Protein AF-A0A3B9W6Y1-F1 (afdb_monomer_lite)

Radius of gyration: 17.41 Å; chains: 1; bounding box: 41×31×38 Å

Sequence (87 aa):
FAGMFWKAVPESDWPQDEEALESIKENWEEPFGDMRQELVFIGQGLDKDQVIKALDQCLLSDDDVLLGRDHWARFPDPFPEEWKEAV

Structure (mmCIF, N/CA/C/O backbone):
data_AF-A0A3B9W6Y1-F1
#
_entry.id   AF-A0A3B9W6Y1-F1
#
loop_
_atom_site.group_PDB
_atom_site.id
_atom_site.type_symbol
_atom_site.label_atom_id
_atom_site.label_alt_id
_atom_site.label_comp_id
_atom_site.label_asym_id
_atom_site.label_entity_id
_atom_site.label_seq_id
_atom_site.pdbx_PDB_ins_code
_atom_site.Cartn_x
_atom_site.Cartn_y
_atom_site.Cartn_z
_atom_site.occupancy
_atom_site.B_iso_or_equiv
_atom_site.auth_seq_id
_atom_site.auth_comp_id
_atom_site.auth_asym_id
_atom_site.auth_atom_id
_atom_site.pdbx_PDB_model_num
ATOM 1 N N . PHE A 1 1 ? -3.599 12.965 -14.531 1.00 42.72 1 PHE A N 1
ATOM 2 C CA . PHE A 1 1 ? -2.840 11.706 -14.486 1.00 42.72 1 PHE A CA 1
ATOM 3 C C . PHE A 1 1 ? -1.830 11.831 -13.367 1.00 42.72 1 PHE A C 1
ATOM 5 O O . PHE A 1 1 ? -1.069 12.791 -13.383 1.00 42.72 1 PHE A O 1
ATOM 12 N N . ALA A 1 2 ? -1.900 10.958 -12.363 1.00 57.28 2 ALA A N 1
ATOM 13 C CA . ALA A 1 2 ? -0.774 10.781 -11.451 1.00 57.28 2 ALA A CA 1
ATOM 14 C C . ALA A 1 2 ? 0.364 10.093 -12.226 1.00 57.28 2 ALA A C 1
ATOM 16 O O . ALA A 1 2 ? 0.097 9.417 -13.223 1.00 57.28 2 ALA A O 1
ATOM 17 N N . GLY A 1 3 ? 1.614 10.324 -11.825 1.00 76.88 3 GLY A N 1
ATOM 18 C CA . GLY A 1 3 ? 2.760 9.617 -12.399 1.00 76.88 3 GLY A CA 1
ATOM 19 C C . GLY A 1 3 ? 2.712 8.116 -12.099 1.00 76.88 3 GLY A C 1
ATOM 20 O O . GLY A 1 3 ? 1.920 7.662 -11.274 1.00 76.88 3 GLY A O 1
ATOM 21 N N . MET A 1 4 ? 3.562 7.349 -12.779 1.00 85.62 4 MET A N 1
ATOM 22 C CA . MET A 1 4 ? 3.815 5.952 -12.421 1.00 85.62 4 MET A CA 1
ATOM 23 C C . MET A 1 4 ? 4.698 5.893 -11.169 1.00 85.62 4 MET A C 1
ATOM 25 O O . MET A 1 4 ? 5.511 6.790 -10.958 1.00 85.62 4 MET A O 1
ATOM 29 N N . PHE A 1 5 ? 4.579 4.820 -10.385 1.00 91.69 5 PHE A N 1
ATOM 30 C CA . PHE A 1 5 ? 5.577 4.486 -9.366 1.00 91.69 5 PHE A CA 1
ATOM 31 C C . PHE A 1 5 ? 6.927 4.206 -10.034 1.00 91.69 5 PHE A C 1
ATOM 33 O O . PHE A 1 5 ? 6.974 3.489 -11.038 1.00 91.69 5 PHE A O 1
ATOM 40 N N . TRP A 1 6 ? 8.021 4.712 -9.473 1.00 92.81 6 TRP A N 1
ATOM 41 C CA . TRP A 1 6 ? 9.377 4.507 -9.983 1.00 92.81 6 TRP A CA 1
ATOM 42 C C . TRP A 1 6 ? 9.776 3.033 -10.022 1.00 92.81 6 TRP A C 1
ATOM 44 O O . TRP A 1 6 ? 10.448 2.618 -10.964 1.00 92.81 6 TRP A O 1
ATOM 54 N N . LYS A 1 7 ? 9.278 2.198 -9.098 1.00 93.12 7 LYS A N 1
ATOM 55 C CA . LYS A 1 7 ? 9.445 0.731 -9.156 1.00 93.12 7 LYS A CA 1
ATOM 56 C C . LYS A 1 7 ? 8.874 0.105 -10.438 1.00 93.12 7 LYS A C 1
ATOM 58 O O . LYS A 1 7 ? 9.333 -0.958 -10.851 1.00 93.12 7 LYS A O 1
ATOM 63 N N . ALA A 1 8 ? 7.885 0.740 -11.071 1.00 91.50 8 ALA A N 1
ATOM 64 C CA . ALA A 1 8 ? 7.282 0.289 -12.327 1.00 91.50 8 ALA A CA 1
ATOM 65 C C . ALA A 1 8 ? 7.928 0.914 -13.583 1.00 91.50 8 ALA A C 1
ATOM 67 O O . ALA A 1 8 ? 7.542 0.563 -14.699 1.00 91.50 8 ALA A O 1
ATOM 68 N N . VAL A 1 9 ? 8.891 1.827 -13.420 1.00 91.62 9 VAL A N 1
ATOM 69 C CA . VAL A 1 9 ? 9.586 2.527 -14.510 1.00 91.62 9 VAL A CA 1
ATOM 70 C C . VAL A 1 9 ? 10.993 1.935 -14.680 1.00 91.62 9 VAL A C 1
ATOM 72 O O . VAL A 1 9 ? 11.701 1.791 -13.682 1.00 91.62 9 VAL A O 1
ATOM 75 N N . PRO A 1 10 ? 11.440 1.602 -15.909 1.00 92.62 10 PRO A N 1
ATOM 76 C CA . PRO A 1 10 ? 12.815 1.162 -16.145 1.00 92.62 10 PRO A CA 1
ATOM 77 C C . PRO A 1 10 ? 13.833 2.181 -15.621 1.00 92.62 10 PRO A C 1
ATOM 79 O O . PRO A 1 10 ? 13.693 3.373 -15.877 1.00 92.62 10 PRO A O 1
ATOM 82 N N . GLU A 1 11 ? 14.898 1.720 -14.960 1.00 89.25 11 GLU A N 1
ATOM 83 C CA . GLU A 1 11 ? 15.940 2.602 -14.400 1.00 89.25 11 GLU A CA 1
ATOM 84 C C . GLU A 1 11 ? 16.610 3.514 -15.447 1.00 89.25 11 GLU A C 1
ATOM 86 O O . GLU A 1 11 ? 17.131 4.569 -15.101 1.00 89.25 11 GLU A O 1
ATOM 91 N N . SER A 1 12 ? 16.571 3.154 -16.737 1.00 93.19 12 SER A N 1
ATOM 92 C CA . SER A 1 12 ? 17.065 4.007 -17.832 1.00 93.19 12 SER A CA 1
ATOM 93 C C . SER A 1 12 ? 16.305 5.323 -17.976 1.00 93.19 12 SER A C 1
ATOM 95 O O . SER A 1 12 ? 16.852 6.287 -18.511 1.00 93.19 12 SER A O 1
ATOM 97 N N . ASP A 1 13 ? 15.054 5.337 -17.523 1.00 92.12 13 ASP A N 1
ATOM 98 C CA . ASP A 1 13 ? 14.119 6.447 -17.677 1.00 92.12 13 ASP A CA 1
ATOM 99 C C . ASP A 1 13 ? 13.981 7.240 -16.366 1.00 92.12 13 ASP A C 1
ATOM 101 O O . ASP A 1 13 ? 13.168 8.161 -16.268 1.00 92.12 13 ASP A O 1
ATOM 105 N N . TRP A 1 14 ? 14.774 6.887 -15.349 1.00 92.62 14 TRP A N 1
ATOM 106 C CA . TRP A 1 14 ? 14.846 7.620 -14.092 1.00 92.62 14 TRP A CA 1
ATOM 107 C C . TRP A 1 14 ? 15.554 8.970 -14.279 1.00 92.62 14 TRP A C 1
ATOM 109 O O . TRP A 1 14 ? 16.360 9.143 -15.203 1.00 92.62 14 TRP A O 1
ATOM 119 N N . PRO A 1 15 ? 15.275 9.952 -13.404 1.00 92.44 15 PRO A N 1
ATOM 120 C CA . PRO A 1 15 ? 16.015 11.204 -13.382 1.00 92.44 15 PRO A CA 1
ATOM 121 C C . PRO A 1 15 ? 17.508 10.954 -13.137 1.00 92.44 15 PRO A C 1
ATOM 123 O O . PRO A 1 15 ? 17.903 10.003 -12.466 1.00 92.44 15 PRO A O 1
ATOM 126 N N . GLN A 1 16 ? 18.347 11.825 -13.697 1.00 91.56 16 GLN A N 1
ATOM 127 C CA . GLN A 1 16 ? 19.806 11.748 -13.554 1.00 91.56 16 GLN A CA 1
ATOM 128 C C . GLN A 1 16 ? 20.341 12.693 -12.475 1.00 91.56 16 GLN A C 1
ATOM 130 O O . GLN A 1 16 ? 21.513 12.600 -12.113 1.00 91.56 16 GLN A O 1
ATOM 135 N N . ASP A 1 17 ? 19.518 13.628 -11.999 1.00 94.81 17 ASP A N 1
ATOM 136 C CA . ASP A 1 17 ? 19.902 14.534 -10.930 1.00 94.81 17 ASP A CA 1
ATOM 137 C C . ASP A 1 17 ? 19.852 13.830 -9.566 1.00 94.81 17 ASP A C 1
ATOM 139 O O . ASP A 1 17 ? 18.983 13.003 -9.285 1.00 94.81 17 ASP A O 1
ATOM 143 N N . GLU A 1 18 ? 20.839 14.141 -8.728 1.00 93.06 18 GLU A N 1
ATOM 144 C CA . GLU A 1 18 ? 21.043 13.475 -7.441 1.00 93.06 18 GLU A CA 1
ATOM 145 C C . GLU A 1 18 ? 19.905 13.768 -6.454 1.00 93.06 18 GLU A C 1
ATOM 147 O O . GLU A 1 18 ? 19.468 12.864 -5.748 1.00 93.06 18 GLU A O 1
ATOM 152 N N . GLU A 1 19 ? 19.359 14.987 -6.474 1.00 93.94 19 GLU A N 1
ATOM 153 C CA . GLU A 1 19 ? 18.267 15.417 -5.592 1.00 93.94 19 GLU A CA 1
ATOM 154 C C . GLU A 1 19 ? 16.978 14.617 -5.846 1.00 93.94 19 GLU A C 1
ATOM 156 O O . GLU A 1 19 ? 16.364 14.101 -4.908 1.00 93.94 19 GLU A O 1
ATOM 161 N N . ALA A 1 20 ? 16.584 14.428 -7.110 1.00 89.94 20 ALA A N 1
ATOM 162 C CA . ALA A 1 20 ? 15.432 13.600 -7.444 1.00 89.94 20 ALA A CA 1
ATOM 163 C C . ALA A 1 20 ? 15.660 12.137 -7.051 1.00 89.94 20 ALA A C 1
ATOM 165 O O . ALA A 1 20 ? 14.771 11.517 -6.467 1.00 89.94 20 ALA A O 1
ATOM 166 N N . LEU A 1 21 ? 16.848 11.585 -7.310 1.00 91.50 21 LEU A N 1
ATOM 167 C CA . LEU A 1 21 ? 17.176 10.212 -6.920 1.00 91.50 21 LEU A CA 1
ATOM 168 C C . LEU A 1 21 ? 17.136 10.006 -5.401 1.00 91.50 21 LEU A C 1
ATOM 170 O O . LEU A 1 21 ? 16.679 8.956 -4.946 1.00 91.50 21 LEU A O 1
ATOM 174 N N . GLU A 1 22 ? 17.593 10.980 -4.614 1.00 93.69 22 GLU A N 1
ATOM 175 C CA . GLU A 1 22 ? 17.468 10.954 -3.155 1.00 93.69 22 GLU A CA 1
ATOM 176 C C . GLU A 1 22 ? 16.000 10.975 -2.720 1.00 93.69 22 GLU A C 1
ATOM 178 O O . GLU A 1 22 ? 15.609 10.151 -1.894 1.00 93.69 22 GLU A O 1
ATOM 183 N N . SER A 1 23 ? 15.166 11.822 -3.332 1.00 90.50 23 SER A N 1
ATOM 184 C CA . SER A 1 23 ? 13.734 11.899 -3.001 1.00 90.50 23 SER A CA 1
ATOM 185 C C . SER A 1 23 ? 12.978 10.592 -3.281 1.00 90.50 23 SER A C 1
ATOM 187 O O . SER A 1 23 ? 12.114 10.188 -2.502 1.00 90.50 23 SER A O 1
ATOM 189 N N . ILE A 1 24 ? 13.343 9.882 -4.358 1.00 90.06 24 ILE A N 1
ATOM 190 C CA . ILE A 1 24 ? 12.785 8.562 -4.686 1.00 90.06 24 ILE A CA 1
ATOM 191 C C . ILE A 1 24 ? 13.172 7.552 -3.605 1.00 90.06 24 ILE A C 1
ATOM 193 O O . ILE A 1 24 ? 12.337 6.770 -3.153 1.00 90.06 24 ILE A O 1
ATOM 197 N N . LYS A 1 25 ? 14.437 7.579 -3.174 1.00 91.06 25 LYS A N 1
ATOM 198 C CA . LYS A 1 25 ? 14.976 6.648 -2.175 1.00 91.06 25 LYS A CA 1
ATOM 199 C C . LYS A 1 25 ? 14.475 6.923 -0.761 1.00 91.06 25 LYS A C 1
ATOM 201 O O . LYS A 1 25 ? 14.425 5.987 0.028 1.00 91.06 25 LYS A O 1
ATOM 206 N N . GLU A 1 26 ? 14.098 8.160 -0.440 1.00 92.94 26 GLU A N 1
ATOM 207 C CA . GLU A 1 26 ? 13.616 8.545 0.893 1.00 92.94 26 GLU A CA 1
ATOM 208 C C . GLU A 1 26 ? 12.404 7.714 1.340 1.00 92.94 26 GLU A C 1
ATOM 210 O O . GLU A 1 26 ? 12.293 7.365 2.512 1.00 92.94 26 GLU A O 1
ATOM 215 N N . ASN A 1 27 ? 11.524 7.356 0.401 1.00 87.31 27 ASN A N 1
ATOM 216 C CA . ASN A 1 27 ? 10.304 6.589 0.665 1.00 87.31 27 ASN A CA 1
ATOM 217 C C . ASN A 1 27 ? 10.341 5.177 0.050 1.00 87.31 27 ASN A C 1
ATOM 219 O O . ASN A 1 27 ? 9.291 4.571 -0.153 1.00 87.31 27 ASN A O 1
ATOM 223 N N . TRP A 1 28 ? 11.529 4.673 -0.295 1.00 93.81 28 TRP A N 1
ATOM 224 C CA . TRP A 1 28 ? 11.683 3.392 -0.978 1.00 93.81 28 TRP A CA 1
ATOM 225 C C . TRP A 1 28 ? 11.826 2.234 0.010 1.00 93.81 28 TRP A C 1
ATOM 227 O O . TRP A 1 28 ? 12.810 2.158 0.747 1.00 93.81 28 TRP A O 1
ATOM 237 N N . GLU A 1 29 ? 10.907 1.271 -0.044 1.00 93.56 29 GLU A N 1
ATOM 238 C CA . GLU A 1 29 ? 10.949 0.069 0.792 1.00 93.56 29 GLU A CA 1
ATOM 239 C C . GLU A 1 29 ? 10.841 -1.211 -0.044 1.00 93.56 29 GLU A C 1
ATOM 241 O O . GLU A 1 29 ? 9.872 -1.442 -0.767 1.00 93.56 29 GLU A O 1
ATOM 246 N N . GLU A 1 30 ? 11.842 -2.089 0.047 1.00 92.88 30 GLU A N 1
ATOM 247 C CA . GLU A 1 30 ? 11.770 -3.400 -0.607 1.00 92.88 30 GLU A CA 1
ATOM 248 C C . GLU A 1 30 ? 10.720 -4.301 0.076 1.00 92.88 30 GLU A C 1
ATOM 250 O O . GLU A 1 30 ? 10.611 -4.291 1.302 1.00 92.88 30 GLU A O 1
ATOM 255 N N . PRO A 1 31 ? 9.971 -5.121 -0.688 1.00 90.38 31 PRO A N 1
ATOM 256 C CA . PRO A 1 31 ? 10.156 -5.406 -2.116 1.00 90.38 31 PRO A CA 1
ATOM 257 C C . PRO A 1 31 ? 9.420 -4.450 -3.076 1.00 90.38 31 PRO A C 1
ATOM 259 O O . PRO A 1 31 ? 9.545 -4.589 -4.294 1.00 90.38 31 PRO A O 1
ATOM 262 N N . PHE A 1 32 ? 8.632 -3.504 -2.560 1.00 91.31 32 PHE A N 1
ATOM 263 C CA . PHE A 1 32 ? 7.647 -2.749 -3.345 1.00 91.31 32 PHE A CA 1
ATOM 264 C C . PHE A 1 32 ? 8.144 -1.387 -3.854 1.00 91.31 32 PHE A C 1
ATOM 266 O O . PHE A 1 32 ? 7.491 -0.764 -4.687 1.00 91.31 32 PHE A O 1
ATOM 273 N N . GLY A 1 33 ? 9.324 -0.950 -3.422 1.00 94.12 33 GLY A N 1
ATOM 274 C CA . GLY A 1 33 ? 9.917 0.328 -3.790 1.00 94.12 33 GLY A CA 1
ATOM 275 C C . GLY A 1 33 ? 9.106 1.507 -3.270 1.00 94.12 33 GLY A C 1
ATOM 276 O O . GLY A 1 33 ? 8.821 1.584 -2.081 1.00 94.12 33 GLY A O 1
ATOM 277 N N . ASP A 1 34 ? 8.734 2.421 -4.159 1.00 92.94 34 ASP A N 1
ATOM 278 C CA . ASP A 1 34 ? 7.977 3.634 -3.843 1.00 92.94 34 ASP A CA 1
ATOM 279 C C . ASP A 1 34 ? 6.448 3.448 -3.89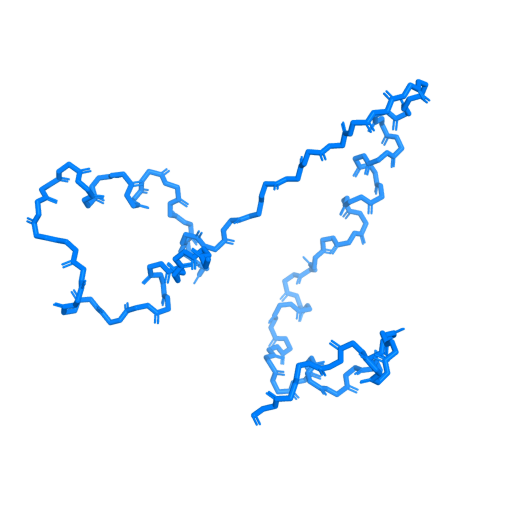9 1.00 92.94 34 ASP A C 1
ATOM 281 O O . ASP A 1 34 ? 5.710 4.433 -3.869 1.00 92.94 34 ASP A O 1
ATOM 285 N N . MET A 1 35 ? 5.950 2.206 -3.990 1.00 91.75 35 MET A N 1
ATOM 286 C CA . MET A 1 35 ? 4.516 1.878 -4.047 1.00 91.75 35 MET A CA 1
ATOM 287 C C . MET A 1 35 ? 3.802 2.108 -2.705 1.00 91.75 35 MET A C 1
ATOM 289 O O . MET A 1 35 ? 3.282 1.189 -2.072 1.00 91.75 35 MET A O 1
ATOM 293 N N . ARG A 1 36 ? 3.764 3.365 -2.271 1.00 89.75 36 ARG A N 1
ATOM 294 C CA . ARG A 1 36 ? 3.138 3.827 -1.037 1.00 89.75 36 ARG A CA 1
ATOM 295 C C . ARG A 1 36 ? 1.749 4.390 -1.313 1.00 89.75 36 ARG A C 1
ATOM 297 O O . ARG A 1 36 ? 1.501 5.037 -2.329 1.00 89.75 36 ARG A O 1
ATOM 304 N N . GLN A 1 37 ? 0.843 4.184 -0.363 1.00 89.12 37 GLN A N 1
ATOM 305 C CA . GLN A 1 37 ? -0.494 4.766 -0.384 1.00 89.12 37 GLN A CA 1
ATOM 306 C C . GLN A 1 37 ? -0.643 5.775 0.756 1.00 89.12 37 GLN A C 1
ATOM 308 O O . GLN A 1 37 ? -0.299 5.490 1.902 1.00 89.12 37 GLN A O 1
ATOM 313 N N . GLU A 1 38 ? -1.186 6.950 0.445 1.00 90.75 38 GLU A N 1
ATOM 314 C CA . GLU A 1 38 ? -1.579 7.952 1.436 1.00 90.75 38 GLU A CA 1
ATOM 315 C C . GLU A 1 38 ? -3.085 8.195 1.343 1.00 90.75 38 GLU A C 1
ATOM 317 O O . GLU A 1 38 ? -3.607 8.549 0.285 1.00 90.75 38 GLU A O 1
ATOM 322 N N . LEU A 1 39 ? -3.794 7.991 2.454 1.00 92.12 39 LEU A N 1
ATOM 323 C CA . LEU A 1 39 ? -5.245 8.135 2.529 1.00 92.12 39 LEU A CA 1
ATOM 324 C C . LEU A 1 39 ? -5.608 9.292 3.463 1.00 92.12 39 LEU A C 1
ATOM 326 O O . LEU A 1 39 ? -5.153 9.349 4.605 1.00 92.12 39 LEU A O 1
ATOM 330 N N . VAL A 1 40 ? -6.465 10.199 2.988 1.00 94.00 40 VAL A N 1
ATOM 331 C CA . VAL A 1 40 ? -6.973 11.339 3.764 1.00 94.00 40 VAL A CA 1
ATOM 332 C C . VAL A 1 40 ? -8.485 11.209 3.907 1.00 94.00 40 VAL A C 1
ATOM 334 O O . VAL A 1 40 ? -9.215 11.223 2.917 1.00 94.00 40 VAL A O 1
ATOM 337 N N . PHE A 1 41 ? -8.964 11.128 5.148 1.00 94.44 41 PHE A N 1
ATOM 338 C CA . PHE A 1 41 ? -10.391 11.085 5.468 1.00 94.44 41 PHE A CA 1
ATOM 339 C C . PHE A 1 41 ? -10.843 12.438 6.024 1.00 94.44 41 PHE A C 1
ATOM 341 O O . PHE A 1 41 ? -10.283 12.931 7.002 1.00 94.44 41 PHE A O 1
ATOM 348 N N . ILE A 1 42 ? -11.867 13.040 5.411 1.00 95.38 42 ILE A N 1
ATOM 349 C CA . ILE A 1 42 ? -12.413 14.347 5.804 1.00 95.38 42 ILE A CA 1
ATOM 350 C C . ILE A 1 42 ? -13.879 14.162 6.197 1.00 95.38 42 ILE A C 1
ATOM 352 O O . ILE A 1 42 ? -14.702 13.759 5.379 1.00 95.38 42 ILE A O 1
ATOM 356 N N . GLY A 1 43 ? -14.216 14.466 7.449 1.00 94.00 43 GLY A N 1
ATOM 357 C CA . GLY A 1 43 ? -15.571 14.301 7.968 1.00 94.00 43 GLY A CA 1
ATOM 358 C C . GLY A 1 43 ? -15.722 14.815 9.397 1.00 94.00 43 GLY A C 1
ATOM 359 O O . GLY A 1 43 ? -14.739 15.094 10.081 1.00 94.00 43 GLY A O 1
ATOM 360 N N . GLN A 1 44 ? -16.968 14.952 9.850 1.00 95.50 44 GLN A N 1
ATOM 361 C CA . GLN A 1 44 ? -17.297 15.324 11.229 1.00 95.50 44 GLN A CA 1
ATOM 362 C C . GLN A 1 44 ? -17.645 14.071 12.036 1.00 95.50 44 GLN A C 1
ATOM 364 O O . GLN A 1 44 ? -18.329 13.188 11.527 1.00 95.50 44 GLN A O 1
ATOM 369 N N . GLY A 1 45 ? -17.196 14.000 13.293 1.00 95.75 45 GLY A N 1
ATOM 370 C CA . GLY A 1 45 ? -17.475 12.852 14.166 1.00 95.75 45 GLY A CA 1
ATOM 371 C C . GLY A 1 45 ? -16.796 11.549 13.730 1.00 95.75 45 GLY A C 1
ATOM 372 O O . GLY A 1 45 ? -17.295 10.477 14.056 1.00 95.75 45 GLY A O 1
ATOM 373 N N . LEU A 1 46 ? -15.691 11.631 12.979 1.00 95.06 46 LEU A N 1
ATOM 374 C CA . LEU A 1 46 ? -14.915 10.455 12.592 1.00 95.06 46 LEU A CA 1
ATOM 375 C C . LEU A 1 46 ? -14.310 9.782 13.827 1.00 95.06 46 LEU A C 1
ATOM 377 O O . LEU A 1 46 ? -13.609 10.419 14.615 1.00 95.06 46 LEU A O 1
ATOM 381 N N . ASP A 1 47 ? -14.545 8.481 13.947 1.00 96.94 47 ASP A N 1
ATOM 382 C CA . ASP A 1 47 ? -13.854 7.627 14.904 1.00 96.94 47 ASP A CA 1
ATOM 383 C C . ASP A 1 47 ? -12.522 7.181 14.291 1.00 96.94 47 ASP A C 1
ATOM 385 O O . ASP A 1 47 ? -12.452 6.242 13.495 1.00 96.94 47 ASP A O 1
ATOM 389 N N . LYS A 1 48 ? -11.457 7.911 14.633 1.00 95.56 48 LYS A N 1
ATOM 390 C CA . LYS A 1 48 ? -10.105 7.656 14.126 1.00 95.56 48 LYS A CA 1
ATOM 391 C C . LYS A 1 48 ? -9.641 6.228 14.425 1.00 95.56 48 LYS A C 1
ATOM 393 O O . LYS A 1 48 ? -9.045 5.600 13.553 1.00 95.56 48 LYS A O 1
ATOM 398 N N . ASP A 1 49 ? -9.910 5.722 15.624 1.00 97.00 49 ASP A N 1
ATOM 399 C CA . ASP A 1 49 ? -9.409 4.417 16.057 1.00 97.00 49 ASP A CA 1
ATOM 400 C C . ASP A 1 49 ? -10.134 3.291 15.321 1.00 97.00 49 ASP A C 1
ATOM 402 O O . ASP A 1 49 ? -9.516 2.305 14.917 1.00 97.00 49 ASP A O 1
ATOM 406 N N . GLN A 1 50 ? -11.436 3.460 15.074 1.00 96.94 50 GLN A N 1
ATOM 407 C CA . GLN A 1 50 ? -12.193 2.530 14.245 1.00 96.94 50 GLN A CA 1
ATOM 408 C C . GLN A 1 50 ? -11.681 2.499 12.800 1.00 96.94 50 GLN A C 1
ATOM 410 O O . GLN A 1 50 ? -11.544 1.413 12.238 1.00 96.94 50 GLN A O 1
ATOM 415 N N . VAL A 1 51 ? -11.376 3.660 12.209 1.00 95.69 51 VAL A N 1
ATOM 416 C CA . VAL A 1 51 ? -10.833 3.737 10.842 1.00 95.69 51 VAL A CA 1
ATOM 417 C C . VAL A 1 51 ? -9.474 3.049 10.757 1.00 95.69 51 VAL A C 1
ATOM 419 O O . VAL A 1 51 ? -9.276 2.222 9.872 1.00 95.69 51 VAL A O 1
ATOM 422 N N . ILE A 1 52 ? -8.562 3.335 11.693 1.00 96.12 52 ILE A N 1
ATOM 423 C CA . ILE A 1 52 ? -7.240 2.692 11.735 1.00 96.12 52 ILE A CA 1
ATOM 424 C C . ILE A 1 52 ? -7.397 1.179 11.868 1.00 96.12 52 ILE A C 1
ATOM 426 O O . ILE A 1 52 ? -6.851 0.438 11.060 1.00 96.12 52 ILE A O 1
ATOM 430 N N . LYS A 1 53 ? -8.232 0.713 12.802 1.00 97.69 53 LYS A N 1
ATOM 431 C CA . LYS A 1 53 ? -8.470 -0.720 12.997 1.00 97.69 53 LYS A CA 1
ATOM 432 C C . LYS A 1 53 ? -9.033 -1.403 11.748 1.00 97.69 53 LYS A C 1
ATOM 434 O O . LYS A 1 53 ? -8.676 -2.544 11.474 1.00 97.69 53 LYS A O 1
ATOM 439 N N . ALA A 1 54 ? -9.927 -0.740 11.016 1.00 96.38 54 ALA A N 1
ATOM 440 C CA . ALA A 1 54 ? -10.470 -1.277 9.773 1.00 96.38 54 ALA A CA 1
ATOM 441 C C . ALA A 1 54 ? -9.397 -1.368 8.676 1.00 96.38 54 ALA A C 1
ATOM 443 O O . ALA A 1 54 ? -9.367 -2.352 7.946 1.00 96.38 54 ALA A O 1
ATOM 444 N N . LEU A 1 55 ? -8.498 -0.382 8.583 1.00 96.50 55 LEU A N 1
ATOM 445 C CA . LEU A 1 55 ? -7.374 -0.411 7.644 1.00 96.50 55 LEU A CA 1
ATOM 446 C C . LEU A 1 55 ? -6.341 -1.483 8.018 1.00 96.50 55 LEU A C 1
ATOM 448 O O . LEU A 1 55 ? -5.901 -2.221 7.143 1.00 96.50 55 LEU A O 1
ATOM 452 N N . ASP A 1 56 ? -6.024 -1.636 9.305 1.00 95.88 56 ASP A N 1
ATOM 453 C CA . ASP A 1 56 ? -5.108 -2.674 9.796 1.00 95.88 56 ASP A CA 1
ATOM 454 C C . ASP A 1 56 ? -5.625 -4.087 9.481 1.00 95.88 56 ASP A C 1
ATOM 456 O O . ASP A 1 56 ? -4.849 -4.991 9.186 1.00 95.88 56 ASP A O 1
ATOM 460 N N . GLN A 1 57 ? -6.948 -4.286 9.498 1.00 96.06 57 GLN A N 1
ATOM 461 C CA . GLN A 1 57 ? -7.579 -5.557 9.118 1.00 96.06 57 GLN A CA 1
ATOM 462 C C . GLN A 1 57 ? -7.461 -5.881 7.623 1.00 96.06 57 GLN A C 1
ATOM 464 O O . GLN A 1 57 ? -7.651 -7.035 7.245 1.00 96.06 57 GLN A O 1
ATOM 469 N N . CYS A 1 58 ? -7.166 -4.886 6.787 1.00 93.00 58 CYS A N 1
ATOM 470 C CA . CYS A 1 58 ? -6.948 -5.057 5.354 1.00 93.00 58 CYS A CA 1
ATOM 471 C C . CYS A 1 58 ? -5.478 -5.332 5.004 1.00 93.00 58 CYS A C 1
ATOM 473 O O . CYS A 1 58 ? -5.178 -5.548 3.829 1.00 93.00 58 CYS A O 1
ATOM 475 N N . LEU A 1 59 ? -4.560 -5.299 5.979 1.00 92.94 59 LEU A N 1
ATOM 476 C CA . LEU A 1 59 ? -3.156 -5.618 5.736 1.00 92.94 59 LEU A CA 1
ATOM 477 C C . LEU A 1 59 ? -3.011 -7.092 5.351 1.00 92.94 59 LEU A C 1
ATOM 479 O O . LEU A 1 59 ? -3.524 -7.984 6.026 1.00 92.94 59 LEU A O 1
ATOM 483 N N . LEU A 1 60 ? -2.292 -7.330 4.257 1.00 91.06 60 LEU A N 1
ATOM 484 C CA . LEU A 1 60 ? -1.955 -8.672 3.801 1.00 91.06 60 LEU A CA 1
ATOM 485 C C . LEU A 1 60 ? -0.895 -9.285 4.718 1.00 91.06 60 LEU A C 1
ATOM 487 O O . LEU A 1 60 ? 0.039 -8.602 5.141 1.00 91.06 60 LEU A O 1
ATOM 491 N N . SER A 1 61 ? -1.023 -10.581 4.996 1.00 92.88 61 SER A N 1
ATOM 492 C CA . SER A 1 61 ? 0.066 -11.350 5.598 1.00 92.88 61 SER A CA 1
ATOM 493 C C . SER A 1 61 ? 1.153 -11.666 4.564 1.00 92.88 61 SER A C 1
ATOM 495 O O . SER A 1 61 ? 0.913 -11.595 3.358 1.00 92.88 61 SER A O 1
ATOM 497 N N . ASP A 1 62 ? 2.338 -12.075 5.020 1.00 92.25 62 ASP A N 1
ATOM 498 C CA . ASP A 1 62 ? 3.418 -12.511 4.122 1.00 92.25 62 ASP A CA 1
ATOM 499 C C . ASP A 1 62 ? 2.964 -13.656 3.199 1.00 92.25 62 ASP A C 1
ATOM 501 O O . ASP A 1 62 ? 3.276 -13.661 2.008 1.00 92.25 62 ASP A O 1
ATOM 505 N N . ASP A 1 63 ? 2.167 -14.594 3.722 1.00 93.81 63 ASP A N 1
ATOM 506 C CA . ASP A 1 63 ? 1.603 -15.697 2.941 1.00 93.81 63 ASP A CA 1
ATOM 507 C C . ASP A 1 63 ? 0.662 -15.180 1.841 1.00 93.81 63 ASP A C 1
ATOM 509 O O . ASP A 1 63 ? 0.735 -15.644 0.701 1.00 93.81 63 ASP A O 1
ATOM 513 N N . ASP A 1 64 ? -0.174 -14.179 2.146 1.00 91.88 64 ASP A N 1
ATOM 514 C CA . ASP A 1 64 ? -1.071 -13.559 1.162 1.00 91.88 64 ASP A CA 1
ATOM 515 C C . ASP A 1 64 ? -0.291 -12.823 0.067 1.00 91.88 64 ASP A C 1
ATOM 517 O O . ASP A 1 64 ? -0.668 -12.871 -1.111 1.00 91.88 64 ASP A O 1
ATOM 521 N N . VAL A 1 65 ? 0.814 -12.166 0.441 1.00 90.69 65 VAL A N 1
ATOM 522 C CA . VAL A 1 65 ? 1.728 -11.500 -0.495 1.00 90.69 65 VAL A CA 1
ATOM 523 C C . VAL A 1 65 ? 2.381 -12.523 -1.434 1.00 90.69 65 VAL A C 1
ATOM 525 O O . VAL A 1 65 ? 2.472 -12.300 -2.644 1.00 90.69 65 VAL A O 1
ATOM 528 N N . LEU A 1 66 ? 2.797 -13.674 -0.904 1.00 92.69 66 LEU A N 1
ATOM 529 C CA . LEU A 1 66 ? 3.469 -14.727 -1.671 1.00 92.69 66 LEU A CA 1
ATOM 530 C C . LEU A 1 66 ? 2.559 -15.443 -2.679 1.00 92.69 66 LEU A C 1
ATOM 532 O O . LEU A 1 66 ? 3.072 -16.034 -3.632 1.00 92.69 66 LEU A O 1
ATOM 536 N N . LEU A 1 67 ? 1.229 -15.367 -2.531 1.00 93.19 67 LEU A N 1
ATOM 537 C CA . LEU A 1 67 ? 0.283 -15.882 -3.535 1.00 93.19 67 LEU A CA 1
ATOM 538 C C . LEU A 1 67 ? 0.492 -15.230 -4.912 1.00 93.19 67 LEU A C 1
ATOM 540 O O . LEU A 1 67 ? 0.310 -15.880 -5.945 1.00 93.19 67 LEU A O 1
ATOM 544 N N . GLY A 1 68 ? 0.889 -13.955 -4.918 1.00 89.88 68 GLY A N 1
ATOM 545 C CA . GLY A 1 68 ? 1.241 -13.207 -6.113 1.00 89.88 68 GLY A CA 1
ATOM 546 C C . GLY A 1 68 ? 0.070 -12.872 -7.044 1.00 89.88 68 GLY A C 1
ATOM 547 O O . GLY A 1 68 ? -1.073 -13.316 -6.900 1.00 89.88 68 GLY A O 1
ATOM 548 N N . ARG A 1 69 ? 0.391 -12.069 -8.063 1.00 88.88 69 ARG A N 1
ATOM 549 C CA . ARG A 1 69 ? -0.576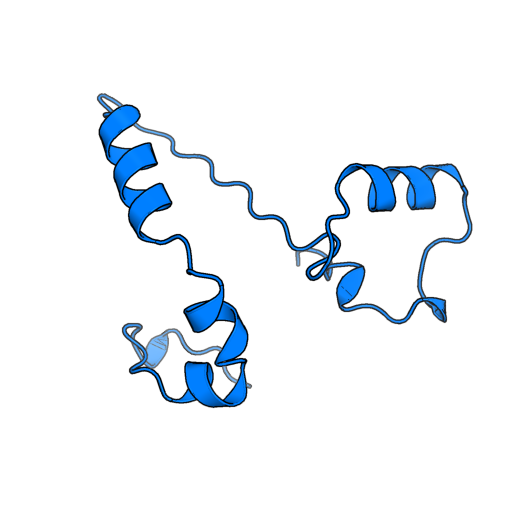 -11.462 -8.991 1.00 88.88 69 ARG A CA 1
ATOM 550 C C . ARG A 1 69 ? -1.496 -12.470 -9.681 1.00 88.88 69 ARG A C 1
ATOM 552 O O . ARG A 1 69 ? -2.696 -12.221 -9.784 1.00 88.88 69 ARG A O 1
ATOM 559 N N . ASP A 1 70 ? -0.952 -13.590 -10.152 1.00 92.56 70 ASP A N 1
ATOM 560 C CA . ASP A 1 70 ? -1.718 -14.596 -10.902 1.00 92.56 70 ASP A CA 1
ATOM 561 C C . ASP A 1 70 ? -2.805 -15.260 -10.053 1.00 92.56 70 ASP A C 1
ATOM 563 O O . ASP A 1 70 ? -3.834 -15.701 -10.577 1.00 92.56 70 ASP A O 1
ATOM 567 N N . HIS A 1 71 ? -2.578 -15.344 -8.741 1.00 93.06 71 HIS A N 1
ATOM 568 C CA . HIS A 1 71 ?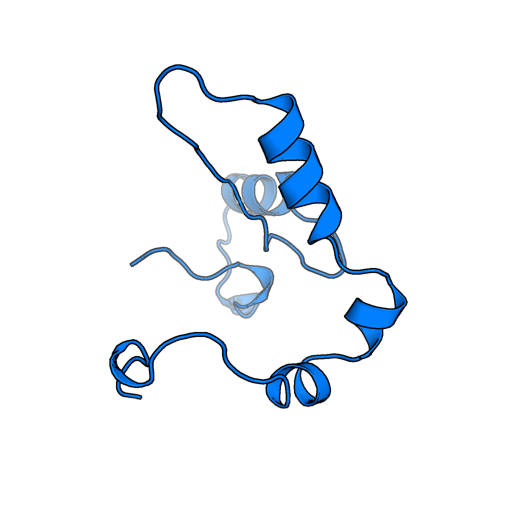 -3.572 -15.828 -7.802 1.00 93.06 71 HIS A CA 1
ATOM 569 C C . HIS A 1 71 ? -4.601 -14.741 -7.486 1.00 93.06 71 HIS A C 1
ATOM 571 O O . HIS A 1 71 ? -5.800 -14.999 -7.579 1.00 93.06 71 HIS A O 1
ATOM 577 N N . TRP A 1 72 ? -4.158 -13.517 -7.175 1.00 90.69 72 TRP A N 1
ATOM 578 C CA . TRP A 1 72 ? -5.060 -12.410 -6.834 1.00 90.69 72 TRP A CA 1
ATOM 579 C C . TRP A 1 72 ? -6.037 -12.063 -7.958 1.00 90.69 72 TRP A C 1
ATOM 581 O O . TRP A 1 72 ? -7.193 -11.756 -7.689 1.00 90.69 72 TRP A O 1
ATOM 591 N N . ALA A 1 73 ? -5.614 -12.199 -9.220 1.00 90.19 73 ALA A N 1
ATOM 592 C CA . ALA A 1 73 ? -6.466 -11.987 -10.391 1.00 90.19 73 ALA A CA 1
ATOM 593 C C . ALA A 1 73 ? -7.681 -12.937 -10.467 1.00 90.19 73 ALA A C 1
ATOM 595 O O . ALA A 1 73 ? -8.573 -12.728 -11.285 1.00 90.19 73 ALA A O 1
ATOM 596 N N . ARG A 1 74 ? -7.715 -13.998 -9.648 1.00 92.50 74 ARG A N 1
ATOM 597 C CA . ARG A 1 74 ? -8.832 -14.952 -9.564 1.00 92.50 74 ARG A CA 1
ATOM 598 C C . ARG A 1 74 ? -9.821 -14.617 -8.455 1.00 92.50 74 ARG A C 1
ATOM 600 O O . ARG A 1 74 ? -10.852 -15.284 -8.365 1.00 92.50 74 ARG A O 1
ATOM 607 N N . PHE A 1 75 ? -9.509 -13.654 -7.586 1.00 90.50 75 PHE A N 1
ATOM 608 C CA . PHE A 1 75 ? -10.455 -13.231 -6.565 1.00 90.50 75 PHE A CA 1
ATOM 609 C C . PHE A 1 75 ? -11.700 -12.615 -7.209 1.00 90.50 75 PHE A C 1
ATOM 611 O O . PHE A 1 75 ? -11.602 -11.998 -8.272 1.00 90.50 75 PHE A O 1
ATOM 618 N N . PRO A 1 76 ? -12.882 -12.809 -6.597 1.00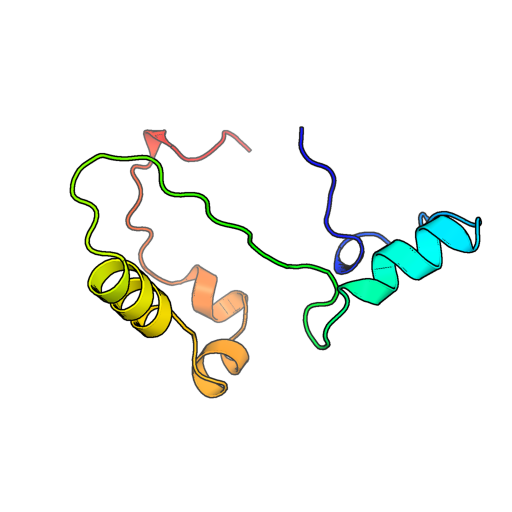 91.25 76 PRO A N 1
ATOM 619 C CA . PRO A 1 76 ? -14.096 -12.182 -7.089 1.00 91.25 76 PRO A CA 1
ATOM 620 C C . PRO A 1 76 ? -13.932 -10.664 -7.025 1.00 91.25 76 PRO A C 1
ATOM 622 O O . PRO A 1 76 ? -13.624 -10.119 -5.967 1.00 91.25 76 PRO A O 1
ATOM 625 N N . ASP A 1 77 ? -14.144 -10.002 -8.156 1.00 88.81 77 ASP A N 1
ATOM 626 C CA . ASP A 1 77 ? -14.162 -8.547 -8.234 1.00 88.81 77 ASP A CA 1
ATOM 627 C C . ASP A 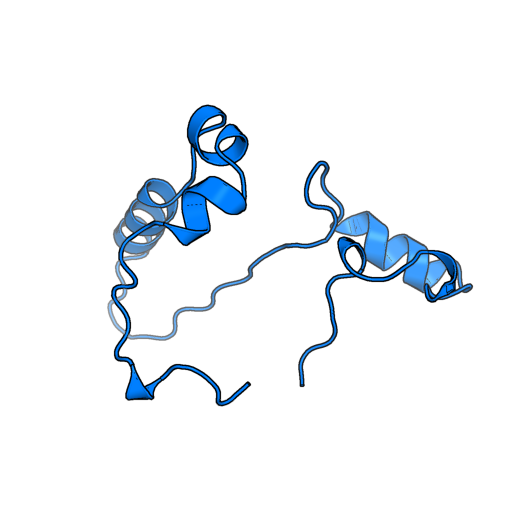1 77 ? -15.467 -8.032 -7.597 1.00 88.81 77 ASP A C 1
ATOM 629 O O . ASP A 1 77 ? -16.551 -8.368 -8.086 1.00 88.81 77 ASP A O 1
ATOM 633 N N . PRO A 1 78 ? -15.408 -7.282 -6.480 1.00 88.44 78 PRO A N 1
ATOM 634 C CA . PRO A 1 78 ? -16.601 -6.769 -5.818 1.00 88.44 78 PRO A CA 1
ATOM 635 C C . PRO A 1 78 ? -17.154 -5.503 -6.490 1.00 88.44 78 PRO A C 1
ATOM 637 O O . PRO A 1 78 ? -18.221 -5.032 -6.087 1.00 88.44 78 PRO A O 1
ATOM 640 N N . PHE A 1 79 ? -16.441 -4.920 -7.461 1.00 87.56 79 PHE A N 1
ATOM 641 C CA . PHE A 1 79 ? -16.843 -3.677 -8.109 1.00 87.56 79 PHE A CA 1
ATOM 642 C C . PHE A 1 79 ? -17.783 -3.921 -9.301 1.00 87.56 79 PHE A C 1
ATOM 644 O O . PHE A 1 79 ? -17.702 -4.954 -9.968 1.00 87.56 79 PHE A O 1
ATOM 651 N N . PRO A 1 80 ? -18.698 -2.978 -9.597 1.00 87.88 80 PRO A N 1
ATOM 652 C CA . PRO A 1 80 ? -19.578 -3.086 -10.757 1.00 87.88 80 PRO A CA 1
ATOM 653 C C . PRO A 1 80 ? -18.797 -3.138 -12.077 1.00 87.88 80 PRO A C 1
ATOM 655 O O . PRO A 1 80 ? -17.841 -2.390 -12.268 1.00 87.88 80 PRO A O 1
ATOM 658 N N . GLU A 1 81 ? -19.267 -3.939 -13.039 1.00 86.31 81 GLU A N 1
ATOM 659 C CA . GLU A 1 81 ? -18.676 -4.019 -14.391 1.00 86.31 81 GLU A CA 1
ATOM 660 C C . GLU A 1 81 ? -18.608 -2.655 -15.094 1.00 86.31 81 GLU A C 1
ATOM 662 O O . GLU A 1 81 ? -17.683 -2.367 -15.844 1.00 86.31 81 GLU A O 1
ATOM 667 N N . GLU A 1 82 ? -19.569 -1.783 -14.806 1.00 86.00 82 GLU A N 1
ATOM 668 C CA . GLU A 1 82 ? -19.666 -0.416 -15.320 1.00 86.00 82 GLU A CA 1
ATOM 669 C C . GLU A 1 82 ? -18.563 0.535 -14.822 1.00 86.00 82 GLU A C 1
ATO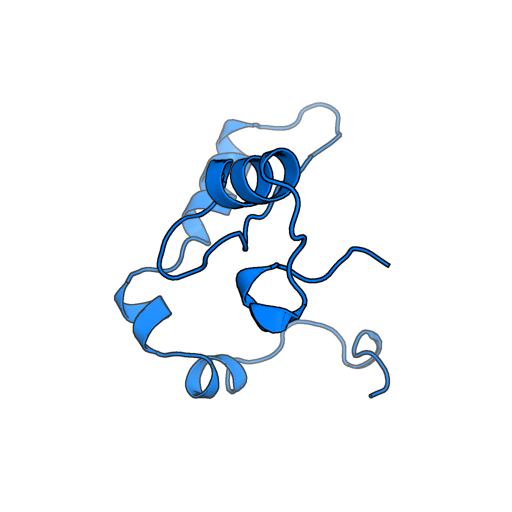M 671 O O . GLU A 1 82 ? -18.456 1.652 -15.326 1.00 86.00 82 GLU A O 1
ATOM 676 N N . TRP A 1 83 ? -17.734 0.111 -13.862 1.00 81.81 83 TRP A N 1
ATOM 677 C CA . TRP A 1 83 ? -16.560 0.858 -13.388 1.00 81.81 83 TRP A CA 1
ATOM 678 C C . TRP A 1 83 ? -15.252 0.368 -14.005 1.00 81.81 83 TRP A C 1
ATOM 680 O O . TRP A 1 83 ? -14.213 0.998 -13.803 1.00 81.81 83 TRP A O 1
ATOM 690 N N . LYS A 1 84 ? -15.275 -0.743 -14.750 1.00 77.38 84 LYS A N 1
ATOM 691 C CA . LYS A 1 84 ? -14.082 -1.221 -15.443 1.00 77.38 84 LYS A CA 1
ATOM 692 C C . LYS A 1 84 ? -13.751 -0.242 -16.560 1.00 77.38 84 LYS A C 1
ATOM 694 O O . LYS A 1 84 ? -14.577 0.016 -17.436 1.00 77.38 84 LYS A O 1
ATOM 699 N N . GLU A 1 85 ? -12.549 0.327 -16.511 1.00 68.31 85 GLU A N 1
ATOM 700 C CA . GLU A 1 85 ? -12.057 1.170 -17.596 1.00 68.31 85 GLU A CA 1
ATOM 701 C C . GLU A 1 85 ? -12.078 0.368 -18.904 1.00 68.31 85 GLU A C 1
ATOM 703 O O . GLU A 1 85 ? -11.700 -0.807 -18.940 1.00 68.31 85 GLU A O 1
ATOM 708 N N . ALA A 1 86 ? -12.561 0.994 -19.980 1.00 53.94 86 ALA A N 1
ATOM 709 C CA . ALA A 1 86 ? -12.442 0.420 -21.310 1.00 53.94 86 ALA A CA 1
ATOM 710 C C . ALA A 1 86 ? -10.948 0.332 -21.644 1.00 53.94 86 ALA A C 1
ATOM 712 O O . ALA A 1 86 ? -10.285 1.363 -21.751 1.00 53.94 86 ALA A O 1
ATOM 713 N N . VAL A 1 87 ? -10.443 -0.900 -21.742 1.00 47.47 87 VAL A N 1
ATOM 714 C CA . VAL A 1 87 ? -9.073 -1.208 -22.180 1.00 47.47 87 VAL A CA 1
ATOM 715 C C . VAL A 1 87 ? -8.804 -0.614 -23.559 1.00 47.47 87 VAL A C 1
ATOM 717 O O . VAL A 1 87 ? -9.688 -0.756 -24.438 1.00 47.47 87 VAL A O 1
#

Foldseek 3Di:
DDDDQVLPPPPVPQDPDPVSVVVQQVCQDPPVRNPDDDDDDDDPPDPPVVVVVVVVVVDDDPVRVVCDDVNVVPDDDPDDPVPDPDD

pLDDT: mean 89.67, std 9.75, range [42.72, 97.69]

Secondary structure (DSSP, 8-state):
-PPPPGGGS-GGGS--SHHHHHHHHHT-BTTTBT---------SS--HHHHHHHHHTTPPPHHHHHTHHHHHTTS---S-GGGS---